Protein AF-A0A4W5L4M3-F1 (afdb_monomer_lite)

Organism: NCBI:txid62062

Sequence (136 aa):
RSLSPMLSELRQEAAVCLGLLCTALSYEAERIFKWMFVKFSSSTRDEVRLLYLVAAYRALEAAGERKAFSPVMQLVMSSLQSILENLDTPELLCQSVRCILQVARCYPHVFSTNFRVSAESFSGNGLQGHPNLFEH

Secondary structure (DSSP, 8-state):
--HHHHHHHHHHHHHHHHHHHHHHTGGGHHHHHHHHHHHHHH---HHHHHHHHHHHHHHHHHHHHTT--HHHHHHHHHHHHHHHHT---HHHHHHHHHHHHHHHHH-HHHHHHHHHHHHHHHSSSS----S-----

Radius of gyration: 19.18 Å; chains: 1; bounding box: 62×55×37 Å

Structure (mmCIF, N/CA/C/O backbone):
data_AF-A0A4W5L4M3-F1
#
_entry.id   AF-A0A4W5L4M3-F1
#
loop_
_atom_site.group_PDB
_atom_site.id
_atom_site.type_symbol
_atom_site.label_atom_id
_atom_site.label_alt_id
_atom_site.label_comp_id
_atom_site.label_asym_id
_atom_site.label_entity_id
_atom_site.label_seq_id
_atom_site.pdbx_PDB_ins_code
_atom_site.Cartn_x
_atom_site.Cartn_y
_atom_site.Cartn_z
_atom_site.occupancy
_atom_site.B_iso_or_equiv
_atom_site.auth_seq_id
_atom_site.auth_comp_id
_atom_site.auth_asym_id
_atom_site.auth_atom_id
_atom_site.pdbx_PDB_model_num
ATOM 1 N N . ARG A 1 1 ? -29.705 13.030 5.558 1.00 42.31 1 ARG A N 1
ATOM 2 C CA . ARG A 1 1 ? -28.990 11.830 6.070 1.00 42.31 1 ARG A CA 1
ATOM 3 C C . ARG A 1 1 ? -28.334 11.026 4.923 1.00 42.31 1 ARG A C 1
ATOM 5 O O . ARG A 1 1 ? -28.286 9.811 5.002 1.00 42.31 1 ARG A O 1
ATOM 12 N N . SER A 1 2 ? -27.803 11.681 3.878 1.00 46.50 2 SER A N 1
ATOM 13 C CA . SER A 1 2 ? -27.330 11.030 2.634 1.00 46.50 2 SER A CA 1
ATOM 14 C C . SER A 1 2 ? -25.926 11.465 2.176 1.00 46.50 2 SER A C 1
ATOM 16 O O . SER A 1 2 ? -25.517 11.126 1.074 1.00 46.50 2 SER A O 1
ATOM 18 N N . LEU A 1 3 ? -25.173 12.213 2.996 1.00 48.62 3 LEU A N 1
ATOM 19 C CA . LEU A 1 3 ? -23.859 12.752 2.607 1.00 48.62 3 LEU A CA 1
ATOM 20 C C . LEU A 1 3 ? -22.710 11.726 2.700 1.00 48.62 3 LEU A C 1
ATOM 22 O O . LEU A 1 3 ? -21.630 11.968 2.175 1.00 48.62 3 LEU A O 1
ATOM 26 N N . SER A 1 4 ? -22.920 10.600 3.388 1.00 57.81 4 SER A N 1
ATOM 27 C CA . SER A 1 4 ? -21.894 9.591 3.676 1.00 57.81 4 SER A CA 1
ATOM 28 C C . SER A 1 4 ? -21.399 8.779 2.463 1.00 57.81 4 SER A C 1
ATOM 30 O O . SER A 1 4 ? -20.180 8.651 2.353 1.00 57.81 4 SER A O 1
ATOM 32 N N . PRO A 1 5 ? -22.246 8.267 1.541 1.00 55.56 5 PRO A N 1
ATOM 33 C CA . PRO A 1 5 ? -21.765 7.469 0.407 1.00 55.56 5 PRO A CA 1
ATOM 34 C C . PRO A 1 5 ? -21.024 8.310 -0.643 1.00 55.56 5 PRO A C 1
ATOM 36 O O . PRO A 1 5 ? -19.971 7.902 -1.122 1.00 55.56 5 PRO A O 1
ATOM 39 N N . MET A 1 6 ? -21.491 9.531 -0.925 1.00 54.84 6 MET A N 1
ATOM 40 C CA . MET A 1 6 ? -20.814 10.414 -1.887 1.00 54.84 6 MET A CA 1
ATOM 41 C C . MET A 1 6 ? -19.441 10.878 -1.385 1.00 54.84 6 MET A C 1
ATOM 43 O O . M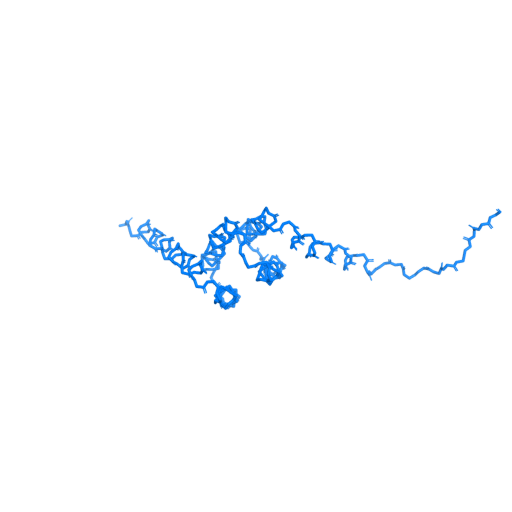ET A 1 6 ? -18.514 11.048 -2.168 1.00 54.84 6 MET A O 1
ATOM 47 N N . LEU A 1 7 ? -19.280 11.057 -0.068 1.00 58.53 7 LEU A N 1
ATOM 48 C CA . LEU A 1 7 ? -17.981 11.368 0.532 1.00 58.53 7 LEU A CA 1
ATOM 49 C C . LEU A 1 7 ? -17.011 10.184 0.464 1.00 58.53 7 LEU A C 1
ATOM 51 O O . LEU A 1 7 ? -15.813 10.408 0.295 1.00 58.53 7 LEU A O 1
ATOM 55 N N . SER A 1 8 ? -17.492 8.942 0.596 1.00 64.06 8 SER A N 1
ATOM 56 C CA . SER A 1 8 ? -16.640 7.766 0.394 1.00 64.06 8 SER A CA 1
ATOM 57 C C . SER A 1 8 ? -16.263 7.585 -1.069 1.00 64.06 8 SER A C 1
ATOM 59 O O . SER A 1 8 ? -15.091 7.349 -1.336 1.00 64.06 8 SER A O 1
ATOM 61 N N . GLU A 1 9 ? -17.204 7.783 -1.997 1.00 67.94 9 GLU A N 1
ATOM 62 C CA . GLU A 1 9 ? -16.939 7.745 -3.440 1.00 67.94 9 GLU A CA 1
ATOM 63 C C . GLU A 1 9 ? -15.912 8.809 -3.826 1.00 67.94 9 GLU A C 1
ATOM 65 O O . GLU A 1 9 ? -14.900 8.483 -4.429 1.00 67.94 9 GLU A O 1
ATOM 70 N N . LEU A 1 10 ? -16.070 10.053 -3.363 1.00 69.06 10 LEU A N 1
ATOM 71 C CA . LEU A 1 10 ? -15.112 11.125 -3.642 1.00 69.06 10 LEU A CA 1
ATOM 72 C C . LEU A 1 10 ? -13.711 10.825 -3.088 1.00 69.06 10 LEU A C 1
ATOM 74 O O . LEU A 1 10 ? -12.705 11.136 -3.725 1.00 69.06 10 LEU A O 1
ATOM 78 N N . ARG A 1 11 ? -13.622 10.218 -1.898 1.00 71.62 11 ARG A N 1
ATOM 79 C CA . ARG A 1 11 ? -12.338 9.788 -1.318 1.00 71.62 11 ARG A CA 1
ATOM 80 C C . ARG A 1 11 ? -11.713 8.648 -2.115 1.00 71.62 11 ARG A C 1
ATOM 82 O O . ARG A 1 11 ? -10.491 8.609 -2.245 1.00 71.62 11 ARG A O 1
ATOM 89 N N . GLN A 1 12 ? -12.532 7.743 -2.640 1.00 66.19 12 GLN A N 1
ATOM 90 C CA . GLN A 1 12 ? -12.080 6.635 -3.471 1.00 66.19 12 GLN A CA 1
ATOM 91 C C . GLN A 1 12 ? -11.584 7.146 -4.825 1.00 66.19 12 GLN A C 1
ATOM 93 O O . GLN A 1 12 ? -10.485 6.786 -5.236 1.00 66.19 12 GLN A O 1
ATOM 98 N N . GLU A 1 13 ? -12.309 8.075 -5.440 1.00 69.50 13 GLU A N 1
ATOM 99 C CA . GLU A 1 13 ? -11.929 8.721 -6.695 1.00 69.50 13 GLU A CA 1
ATOM 100 C C . GLU A 1 13 ? -10.651 9.549 -6.537 1.00 69.50 13 GLU A C 1
ATOM 102 O O . GLU A 1 13 ? -9.757 9.490 -7.377 1.00 69.50 13 GLU A O 1
ATOM 107 N N . ALA A 1 14 ? -10.494 10.252 -5.411 1.00 70.75 14 ALA A N 1
ATOM 108 C CA . ALA A 1 14 ? -9.254 10.952 -5.088 1.00 70.75 14 ALA A CA 1
ATOM 109 C C . ALA A 1 14 ? -8.069 9.983 -4.924 1.00 70.75 14 ALA A C 1
ATOM 111 O O . ALA A 1 14 ? -6.975 10.267 -5.414 1.00 70.75 14 ALA A O 1
ATOM 112 N N . ALA A 1 15 ? -8.278 8.827 -4.283 1.00 65.44 15 ALA A N 1
ATOM 113 C CA . ALA A 1 15 ? -7.257 7.787 -4.155 1.00 65.44 15 ALA A CA 1
ATOM 114 C C . ALA A 1 15 ? -6.894 7.164 -5.515 1.00 65.44 15 ALA A C 1
ATOM 116 O O . ALA A 1 15 ? -5.718 6.916 -5.782 1.00 65.44 15 ALA A O 1
ATOM 117 N N . VAL A 1 16 ? -7.879 6.964 -6.396 1.00 67.00 16 VAL A N 1
ATOM 118 C CA . VAL A 1 16 ? -7.670 6.491 -7.773 1.00 67.00 16 VAL A CA 1
ATOM 119 C C . VAL A 1 16 ? -6.869 7.515 -8.578 1.00 67.00 16 VAL A C 1
ATOM 121 O O . VAL A 1 16 ? -5.864 7.155 -9.187 1.00 67.00 16 VAL A O 1
ATOM 124 N N . CYS A 1 17 ? -7.230 8.798 -8.520 1.00 67.38 17 CYS A N 1
ATOM 125 C CA . CYS A 1 17 ? -6.493 9.875 -9.184 1.00 67.38 17 CYS A CA 1
ATOM 126 C C . CYS A 1 17 ? -5.041 9.978 -8.694 1.00 67.38 17 CYS A C 1
ATOM 128 O O . CYS A 1 17 ? -4.128 10.138 -9.504 1.00 67.38 17 CYS A O 1
ATOM 130 N N . LEU A 1 18 ? -4.806 9.826 -7.388 1.00 69.25 18 LEU A N 1
ATOM 131 C CA . LEU A 1 18 ? -3.460 9.757 -6.810 1.00 69.25 18 LEU A CA 1
ATOM 132 C C . LEU A 1 18 ? -2.673 8.536 -7.312 1.00 69.25 18 LEU A C 1
ATOM 134 O O . LEU A 1 18 ? -1.498 8.676 -7.653 1.00 69.25 18 LEU A O 1
ATOM 138 N N . GLY A 1 19 ? -3.305 7.364 -7.420 1.00 60.41 19 GLY A N 1
ATOM 139 C CA . GLY A 1 19 ? -2.686 6.155 -7.980 1.00 60.41 19 GLY A CA 1
ATOM 140 C C . GLY A 1 19 ? -2.338 6.283 -9.470 1.00 60.41 19 GLY A C 1
ATOM 141 O O . GLY A 1 19 ? -1.262 5.860 -9.906 1.00 60.41 19 GLY A O 1
ATOM 142 N N . LEU A 1 20 ? -3.199 6.938 -10.254 1.00 64.12 20 LEU A N 1
ATOM 143 C CA . LEU A 1 20 ? -2.950 7.228 -11.670 1.00 64.12 20 LEU A CA 1
ATOM 144 C C . LEU A 1 20 ? -1.810 8.239 -11.848 1.00 64.12 20 LEU A C 1
ATOM 146 O O . LEU A 1 20 ? -0.936 8.030 -12.690 1.00 64.12 20 LEU A O 1
ATOM 150 N N . LEU A 1 21 ? -1.755 9.278 -11.007 1.00 63.91 21 LEU A N 1
ATOM 151 C CA . LEU A 1 21 ? -0.635 10.223 -10.955 1.00 63.91 21 LEU A CA 1
ATOM 152 C C . LEU A 1 21 ? 0.684 9.527 -10.592 1.00 63.91 21 LEU A C 1
ATOM 154 O O . LEU A 1 21 ? 1.689 9.778 -11.254 1.00 63.91 21 LEU A O 1
ATOM 158 N N . CYS A 1 22 ? 0.686 8.599 -9.626 1.00 58.78 22 CYS A N 1
ATOM 159 C CA . CYS A 1 22 ? 1.870 7.786 -9.302 1.00 58.78 22 CYS A CA 1
ATOM 160 C C . CYS A 1 22 ? 2.382 6.994 -10.510 1.00 58.78 22 CYS A C 1
ATOM 162 O O . CYS A 1 22 ? 3.588 6.886 -10.722 1.00 58.78 22 CYS A O 1
ATOM 164 N N . THR A 1 23 ? 1.460 6.459 -11.311 1.00 56.09 23 THR A N 1
ATOM 165 C CA . THR A 1 23 ? 1.780 5.650 -12.494 1.00 56.09 23 THR A CA 1
ATOM 166 C C . THR A 1 23 ? 2.298 6.514 -13.647 1.00 56.09 23 THR A C 1
ATOM 168 O O . THR A 1 23 ? 3.236 6.124 -14.341 1.00 56.09 23 THR A O 1
ATOM 171 N N . ALA A 1 24 ? 1.727 7.706 -13.843 1.00 57.06 24 ALA A N 1
ATOM 172 C CA . ALA A 1 24 ? 2.170 8.654 -14.864 1.00 57.06 24 ALA A CA 1
ATOM 173 C C . ALA A 1 24 ? 3.551 9.249 -14.545 1.00 57.06 24 ALA A C 1
ATOM 175 O O . ALA A 1 24 ? 4.351 9.480 -15.449 1.00 57.06 24 ALA A O 1
ATOM 176 N N . LEU A 1 25 ? 3.852 9.458 -13.261 1.00 57.91 25 LEU A N 1
ATOM 177 C CA . LEU A 1 25 ? 5.041 10.187 -12.829 1.00 57.91 25 LEU A CA 1
ATOM 178 C C . LEU A 1 25 ? 6.308 9.351 -12.707 1.00 57.91 25 LEU A C 1
ATOM 180 O O . LEU A 1 25 ? 7.331 9.950 -12.417 1.00 57.91 25 LEU A O 1
ATOM 184 N N . SER A 1 26 ? 6.261 8.035 -12.941 1.00 57.97 26 SER A N 1
ATOM 185 C CA . SER A 1 26 ? 7.374 7.071 -13.054 1.00 57.97 26 SER A CA 1
ATOM 186 C C . SER A 1 26 ? 8.684 7.386 -12.292 1.00 57.97 26 SER A C 1
ATOM 188 O O . SER A 1 26 ? 9.027 6.701 -11.334 1.00 57.97 26 SER A O 1
ATOM 190 N N . TYR A 1 27 ? 9.415 8.430 -12.682 1.00 54.06 27 TYR A N 1
ATOM 191 C CA . TYR A 1 27 ? 10.572 8.993 -11.979 1.00 54.06 27 TYR A CA 1
ATOM 192 C C . TYR A 1 27 ? 10.302 9.464 -10.530 1.00 54.06 27 TYR A C 1
ATOM 194 O O . TYR A 1 27 ? 11.203 9.420 -9.699 1.00 54.06 27 TYR A O 1
ATOM 202 N N . GLU A 1 28 ? 9.078 9.889 -10.193 1.00 64.81 28 GLU A N 1
ATOM 203 C CA . GLU A 1 28 ? 8.709 10.336 -8.836 1.00 64.81 28 GLU A CA 1
ATOM 204 C C . GLU A 1 28 ? 7.894 9.315 -8.032 1.00 64.81 28 GLU A C 1
ATOM 206 O O . GLU A 1 28 ? 7.537 9.589 -6.884 1.00 64.81 28 GLU A O 1
ATOM 211 N N . ALA A 1 29 ? 7.615 8.127 -8.580 1.00 68.00 29 ALA A N 1
ATOM 212 C CA . ALA A 1 29 ? 6.814 7.111 -7.892 1.00 68.00 29 ALA A CA 1
ATOM 213 C C . ALA A 1 29 ? 7.375 6.795 -6.491 1.00 68.00 29 ALA A C 1
ATOM 215 O O . ALA A 1 29 ? 6.626 6.719 -5.518 1.00 68.00 29 ALA A O 1
ATOM 216 N N . GLU A 1 30 ? 8.703 6.719 -6.360 1.00 73.88 30 GLU A N 1
ATOM 217 C CA . GLU A 1 30 ? 9.381 6.541 -5.073 1.00 73.88 30 GLU A CA 1
ATOM 218 C C . GLU A 1 30 ? 9.077 7.670 -4.077 1.00 73.88 30 GLU A C 1
ATOM 220 O O . GLU A 1 30 ? 8.786 7.404 -2.909 1.00 73.88 30 GLU A O 1
ATOM 225 N N . ARG A 1 31 ? 9.113 8.933 -4.528 1.00 77.50 31 ARG A N 1
ATOM 226 C CA . ARG A 1 31 ? 8.810 10.095 -3.677 1.00 77.50 31 ARG A CA 1
ATOM 227 C C . ARG A 1 31 ? 7.368 10.049 -3.199 1.00 77.50 31 ARG A C 1
ATOM 229 O O . ARG A 1 31 ? 7.116 10.366 -2.039 1.00 77.50 31 ARG A O 1
ATOM 236 N N . ILE A 1 32 ? 6.443 9.628 -4.059 1.00 78.44 32 ILE A N 1
ATOM 237 C CA . ILE A 1 32 ? 5.027 9.569 -3.704 1.00 78.44 32 ILE A CA 1
ATOM 238 C C . ILE A 1 32 ? 4.761 8.429 -2.718 1.00 78.44 32 ILE A C 1
ATOM 240 O O . ILE A 1 32 ? 4.114 8.666 -1.702 1.00 78.44 32 ILE A O 1
ATOM 244 N N . PHE A 1 33 ? 5.317 7.230 -2.930 1.00 82.62 33 PHE A N 1
ATOM 245 C CA . PHE A 1 33 ? 5.214 6.138 -1.952 1.00 82.62 33 PHE A CA 1
ATOM 246 C C . PHE A 1 33 ? 5.813 6.524 -0.597 1.00 82.62 33 PHE A C 1
ATOM 248 O O . PHE A 1 33 ? 5.151 6.361 0.428 1.00 82.62 33 PHE A O 1
ATOM 255 N N . LYS A 1 34 ? 7.015 7.117 -0.578 1.00 82.38 34 LYS A N 1
ATOM 256 C CA . LYS A 1 34 ? 7.626 7.644 0.654 1.00 82.38 34 LYS A CA 1
ATOM 257 C C . LYS A 1 34 ? 6.716 8.653 1.346 1.00 82.38 34 LYS A C 1
ATOM 259 O O . LYS A 1 34 ? 6.490 8.553 2.548 1.00 82.38 34 LYS A O 1
ATOM 264 N N . TRP A 1 35 ? 6.172 9.608 0.596 1.00 84.44 35 TRP A N 1
ATOM 265 C CA . TRP A 1 35 ? 5.269 10.616 1.141 1.00 84.44 35 TRP A CA 1
ATOM 266 C C . TRP A 1 35 ? 3.991 9.991 1.713 1.00 84.44 35 TRP A C 1
ATOM 268 O O . TRP A 1 35 ? 3.595 10.344 2.823 1.00 84.44 35 TRP A O 1
ATOM 278 N N . MET A 1 36 ? 3.388 9.024 1.016 1.00 83.94 36 MET A N 1
ATOM 279 C CA . MET A 1 36 ? 2.207 8.299 1.494 1.00 83.94 36 MET A CA 1
ATOM 280 C C . MET A 1 36 ? 2.491 7.546 2.795 1.00 83.94 36 MET A C 1
ATOM 282 O O . MET A 1 36 ? 1.712 7.667 3.737 1.00 83.94 36 MET A O 1
ATOM 286 N N . PHE A 1 37 ? 3.615 6.830 2.896 1.00 86.06 37 PHE A N 1
ATOM 287 C CA . PHE A 1 37 ? 3.976 6.112 4.122 1.00 86.06 37 PHE A CA 1
ATOM 288 C C . PHE A 1 37 ? 4.308 7.053 5.284 1.00 86.06 37 PHE A C 1
ATOM 290 O O . PHE A 1 37 ? 3.871 6.814 6.406 1.00 86.06 37 PHE A O 1
ATOM 297 N N . VAL A 1 38 ? 4.981 8.179 5.031 1.00 86.19 38 VAL A N 1
ATOM 298 C CA . VAL A 1 38 ? 5.197 9.215 6.057 1.00 86.19 38 VAL A CA 1
ATOM 299 C C . VAL A 1 38 ? 3.862 9.775 6.549 1.00 86.19 38 VAL A C 1
ATOM 301 O O . VAL A 1 38 ? 3.651 9.914 7.756 1.00 86.19 38 VAL A O 1
ATOM 304 N N . LYS A 1 39 ? 2.928 10.067 5.635 1.00 83.94 39 LYS A N 1
ATOM 305 C CA . LYS A 1 39 ? 1.595 10.559 5.999 1.00 83.94 39 LYS A CA 1
ATOM 306 C C . LYS A 1 39 ? 0.784 9.522 6.768 1.00 83.94 39 LYS A C 1
ATOM 308 O O . LYS A 1 39 ? 0.151 9.891 7.757 1.00 83.94 39 LYS A O 1
ATOM 313 N N . PHE A 1 40 ? 0.864 8.254 6.376 1.00 86.62 40 PHE A N 1
ATOM 314 C CA . PHE A 1 40 ? 0.282 7.127 7.098 1.00 86.62 40 PHE A CA 1
ATOM 315 C C . PHE A 1 40 ? 0.800 7.050 8.542 1.00 86.62 40 PHE A C 1
ATOM 317 O O . PHE A 1 40 ? 0.001 7.023 9.480 1.00 86.62 40 PHE A O 1
ATOM 324 N N . SER A 1 41 ? 2.121 7.083 8.736 1.00 83.62 41 SER A N 1
ATOM 325 C CA . SER A 1 41 ? 2.729 6.978 10.066 1.00 83.62 41 SER A CA 1
ATOM 326 C C . SER A 1 41 ? 2.415 8.188 10.946 1.00 83.62 41 SER A C 1
ATOM 328 O O . SER A 1 41 ? 2.227 8.030 12.147 1.00 83.62 41 SER A O 1
ATOM 330 N N . SER A 1 42 ? 2.286 9.381 10.354 1.00 83.88 42 SER A N 1
ATOM 331 C CA . SER A 1 42 ? 1.919 10.612 11.072 1.00 83.88 42 SER A CA 1
ATOM 332 C C . SER A 1 42 ? 0.431 10.727 11.432 1.00 83.88 42 SER A C 1
ATOM 334 O O . SER A 1 42 ? 0.046 11.625 12.178 1.00 83.88 42 SER A O 1
ATOM 336 N N . SER A 1 43 ? -0.427 9.871 10.869 1.00 85.31 43 SER A N 1
ATOM 337 C CA . SER A 1 43 ? -1.870 9.945 11.088 1.00 85.31 43 SER A CA 1
ATOM 338 C C . SER A 1 43 ? -2.279 9.162 12.333 1.00 85.31 43 SER A C 1
ATOM 340 O O . SER A 1 43 ? -1.913 8.003 12.490 1.00 85.31 43 SER A O 1
ATOM 342 N N . THR A 1 44 ? -3.094 9.776 13.189 1.00 81.94 44 THR A N 1
ATOM 343 C CA . THR A 1 44 ? -3.683 9.141 14.383 1.00 81.94 44 THR A CA 1
ATOM 344 C C . THR A 1 44 ? -5.066 8.543 14.125 1.00 81.94 44 THR A C 1
ATOM 346 O O . THR A 1 44 ? -5.661 7.957 15.023 1.00 81.94 44 THR A O 1
ATOM 349 N N . ARG A 1 45 ? -5.613 8.716 12.912 1.00 84.06 45 ARG A N 1
ATOM 350 C CA . ARG A 1 45 ? -6.949 8.238 12.537 1.00 84.06 45 ARG A CA 1
ATOM 351 C C . ARG A 1 45 ? -6.840 7.026 11.628 1.00 84.06 45 ARG A C 1
ATOM 353 O O . ARG A 1 45 ? -6.412 7.156 10.480 1.00 84.06 45 ARG A O 1
ATOM 360 N N . ASP A 1 46 ? -7.335 5.889 12.094 1.00 83.19 46 ASP A N 1
ATOM 361 C CA . ASP A 1 46 ? -7.257 4.635 11.339 1.00 83.19 46 ASP A CA 1
ATOM 362 C C . ASP A 1 46 ? -8.003 4.687 10.004 1.00 83.19 46 ASP A C 1
ATOM 364 O O . ASP A 1 46 ? -7.504 4.186 9.005 1.00 83.19 46 ASP A O 1
ATOM 368 N N . GLU A 1 47 ? -9.126 5.404 9.922 1.00 83.06 47 GLU A N 1
ATOM 369 C CA . GLU A 1 47 ? -9.836 5.636 8.654 1.00 83.06 47 GLU A CA 1
ATOM 370 C C . GLU A 1 47 ? -8.950 6.311 7.594 1.00 83.06 47 GLU A C 1
ATOM 372 O O . GLU A 1 47 ? -9.036 6.013 6.405 1.00 83.06 47 GLU A O 1
ATOM 377 N N . VAL A 1 48 ? -8.091 7.242 8.018 1.00 84.00 48 VAL A N 1
ATOM 378 C CA . VAL A 1 48 ? -7.197 7.988 7.124 1.00 84.00 48 VAL A CA 1
ATOM 379 C C . VAL A 1 48 ? -6.002 7.120 6.738 1.00 84.00 48 VAL A C 1
ATOM 381 O O . VAL A 1 48 ? -5.619 7.077 5.570 1.00 84.00 48 VAL A O 1
ATOM 384 N N . ARG A 1 49 ? -5.451 6.377 7.700 1.00 85.81 49 ARG A N 1
ATOM 385 C CA . ARG A 1 49 ? -4.415 5.360 7.472 1.00 85.81 49 ARG A CA 1
ATOM 386 C C . ARG A 1 49 ? -4.869 4.303 6.465 1.00 85.81 49 ARG A C 1
ATOM 388 O O . ARG A 1 49 ? -4.127 3.971 5.543 1.00 85.81 49 ARG A O 1
ATOM 395 N N . LEU A 1 50 ? -6.115 3.852 6.583 1.00 86.19 50 LEU A N 1
ATOM 396 C CA . LEU A 1 50 ? -6.727 2.894 5.672 1.00 86.19 50 LEU A CA 1
ATOM 397 C C . LEU A 1 50 ? -6.778 3.439 4.241 1.00 86.19 50 LEU A C 1
ATOM 399 O O . LEU A 1 50 ? -6.414 2.731 3.307 1.00 86.19 50 LEU A O 1
ATOM 403 N N . LEU A 1 51 ? -7.159 4.709 4.059 1.00 83.31 51 LEU A N 1
ATOM 404 C CA . LEU A 1 51 ? -7.184 5.348 2.739 1.00 83.31 51 LEU A CA 1
ATOM 405 C C . LEU A 1 51 ? -5.792 5.410 2.096 1.00 83.31 51 LEU A C 1
ATOM 407 O O . LEU A 1 51 ? -5.676 5.162 0.897 1.00 83.31 51 LEU A O 1
ATOM 411 N N . TYR A 1 52 ? -4.737 5.679 2.873 1.00 85.56 52 TYR A N 1
ATOM 412 C CA . TYR A 1 52 ? -3.363 5.647 2.359 1.00 85.56 52 TYR A CA 1
ATOM 413 C C . TYR A 1 52 ? -2.934 4.240 1.931 1.00 85.56 52 TYR A C 1
ATOM 415 O O . TYR A 1 52 ? -2.320 4.094 0.876 1.00 85.56 52 TYR A O 1
ATOM 423 N N . LEU A 1 53 ? -3.289 3.201 2.695 1.00 85.75 53 LEU A N 1
ATOM 424 C CA . LEU A 1 53 ? -3.010 1.813 2.307 1.00 85.75 53 LEU A CA 1
ATOM 425 C C . LEU A 1 53 ? -3.784 1.404 1.051 1.00 85.75 53 LEU A C 1
ATOM 427 O O . LEU A 1 53 ? -3.216 0.774 0.164 1.00 85.75 53 LEU A O 1
ATOM 431 N N . VAL A 1 54 ? -5.049 1.811 0.928 1.00 86.19 54 VAL A N 1
ATOM 432 C CA . VAL A 1 54 ? -5.859 1.564 -0.275 1.00 86.19 54 VAL A CA 1
ATOM 433 C C . VAL A 1 54 ? -5.270 2.282 -1.493 1.00 86.19 54 VAL A C 1
ATOM 435 O O . VAL A 1 54 ? -5.178 1.689 -2.567 1.00 86.19 54 VAL A O 1
ATOM 438 N N . ALA A 1 55 ? -4.827 3.532 -1.340 1.00 83.62 55 ALA A N 1
ATOM 439 C CA . ALA A 1 55 ? -4.153 4.267 -2.409 1.00 83.62 55 ALA A CA 1
ATOM 440 C C . ALA A 1 55 ? -2.836 3.586 -2.823 1.00 83.62 55 ALA A C 1
ATOM 442 O O . ALA A 1 55 ? -2.577 3.421 -4.016 1.00 83.62 55 ALA A O 1
ATOM 443 N N . ALA A 1 56 ? -2.041 3.122 -1.853 1.00 85.75 56 ALA A N 1
ATOM 444 C CA . ALA A 1 56 ? -0.823 2.365 -2.118 1.00 85.75 56 ALA A CA 1
ATOM 445 C C . ALA A 1 56 ? -1.126 1.056 -2.866 1.00 85.75 56 ALA A C 1
ATOM 447 O O . ALA A 1 56 ? -0.473 0.776 -3.865 1.00 85.75 56 ALA A O 1
ATOM 448 N N . TYR A 1 57 ? -2.147 0.296 -2.456 1.00 85.31 57 TYR A N 1
ATOM 449 C CA . TYR A 1 57 ? -2.578 -0.925 -3.145 1.00 85.31 57 TYR A CA 1
ATOM 450 C C . TYR A 1 57 ? -2.918 -0.669 -4.618 1.00 85.31 57 TYR A C 1
ATOM 452 O O . TYR A 1 57 ? -2.392 -1.342 -5.501 1.00 85.31 57 TYR A O 1
ATOM 460 N N . ARG A 1 58 ? -3.740 0.353 -4.890 1.00 82.00 58 ARG A N 1
ATOM 461 C CA . ARG A 1 58 ? -4.125 0.756 -6.254 1.00 82.00 58 ARG A CA 1
ATOM 462 C C . ARG A 1 58 ? -2.909 1.134 -7.101 1.00 82.00 58 ARG A C 1
ATOM 464 O O . ARG A 1 58 ? -2.814 0.745 -8.262 1.00 82.00 58 ARG A O 1
ATOM 471 N N . ALA A 1 59 ? -1.967 1.876 -6.518 1.00 81.69 59 ALA A N 1
ATOM 472 C CA . ALA A 1 59 ? -0.724 2.233 -7.191 1.00 81.69 59 ALA A CA 1
ATOM 473 C C . ALA A 1 59 ? 0.141 0.993 -7.487 1.00 81.69 59 ALA A C 1
ATOM 475 O O . ALA A 1 59 ? 0.762 0.919 -8.545 1.00 81.69 59 ALA A O 1
ATOM 476 N N . LEU A 1 60 ? 0.155 0.001 -6.590 1.00 81.00 60 LEU A N 1
ATOM 477 C CA . LEU A 1 60 ? 0.873 -1.261 -6.784 1.00 81.00 60 LEU A C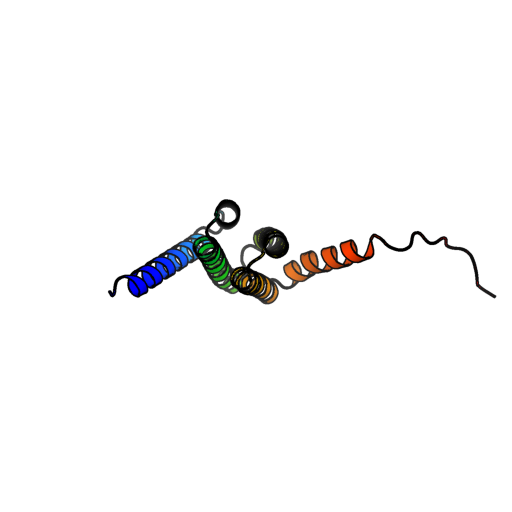A 1
ATOM 478 C C . LEU A 1 60 ? 0.226 -2.152 -7.848 1.00 81.00 60 LEU A C 1
ATOM 480 O O . LEU A 1 60 ? 0.957 -2.762 -8.625 1.00 81.00 60 LEU A O 1
ATOM 484 N N . GLU A 1 61 ? -1.108 -2.200 -7.934 1.00 82.00 61 GLU A N 1
ATOM 485 C CA . GLU A 1 61 ? -1.818 -2.855 -9.045 1.00 82.00 61 GLU A CA 1
ATOM 486 C C . GLU A 1 61 ? -1.367 -2.272 -10.391 1.00 82.00 61 GLU A C 1
ATOM 488 O O . GLU A 1 61 ? -0.856 -3.001 -11.243 1.00 82.00 61 GLU A O 1
ATOM 493 N N . ALA A 1 62 ? -1.449 -0.947 -10.542 1.00 76.12 62 ALA A N 1
ATOM 494 C CA . ALA A 1 62 ? -1.086 -0.264 -11.782 1.00 76.12 62 ALA A CA 1
ATOM 495 C C . ALA A 1 62 ? 0.415 -0.379 -12.122 1.00 76.12 62 ALA A C 1
ATOM 497 O O . ALA A 1 62 ? 0.793 -0.531 -13.287 1.00 76.12 62 ALA A O 1
ATOM 498 N N . ALA A 1 63 ? 1.294 -0.337 -11.114 1.00 73.94 63 ALA A N 1
ATOM 499 C CA . ALA A 1 63 ? 2.732 -0.525 -11.304 1.00 73.94 63 ALA A CA 1
ATOM 500 C C . ALA A 1 63 ? 3.090 -1.975 -11.674 1.00 73.94 63 ALA A C 1
ATOM 502 O O . ALA A 1 63 ? 4.024 -2.206 -12.447 1.00 73.94 63 ALA A O 1
ATOM 503 N N . GLY A 1 64 ? 2.357 -2.950 -11.131 1.00 67.69 64 GLY A N 1
ATOM 504 C CA . GLY A 1 64 ? 2.523 -4.372 -11.410 1.00 67.69 64 GLY A CA 1
ATOM 505 C C . GLY A 1 64 ? 2.202 -4.745 -12.854 1.00 67.69 64 GLY A C 1
ATOM 506 O O . GLY A 1 64 ? 2.965 -5.487 -13.472 1.00 67.69 64 GLY A O 1
ATOM 507 N N . GLU A 1 65 ? 1.141 -4.170 -13.427 1.00 65.50 65 GLU A N 1
ATOM 508 C CA . GLU A 1 65 ? 0.785 -4.354 -14.844 1.00 65.50 65 GLU A CA 1
ATOM 509 C C . GLU A 1 65 ? 1.889 -3.871 -15.793 1.00 65.50 65 GLU A C 1
ATOM 511 O O . GLU A 1 65 ? 2.131 -4.470 -16.840 1.00 65.50 65 GLU A O 1
ATOM 516 N N . ARG A 1 66 ? 2.608 -2.811 -15.406 1.00 63.16 66 ARG A N 1
ATOM 517 C CA . ARG A 1 66 ? 3.678 -2.212 -16.216 1.00 63.16 66 ARG A CA 1
ATOM 518 C C . ARG A 1 66 ? 5.061 -2.827 -15.972 1.00 63.16 66 ARG A C 1
ATOM 520 O O . ARG A 1 66 ? 6.005 -2.425 -16.650 1.00 63.16 66 ARG A O 1
ATOM 527 N N . LYS A 1 67 ? 5.200 -3.763 -15.015 1.00 64.56 67 LYS A N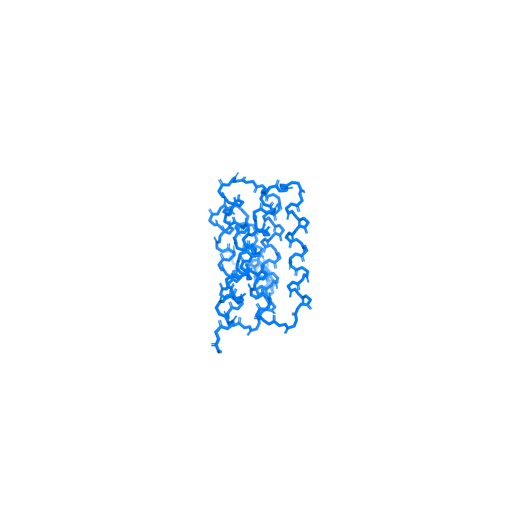 1
ATOM 528 C CA . LYS A 1 67 ? 6.485 -4.329 -14.535 1.00 64.56 67 LYS A CA 1
ATOM 529 C C . LYS A 1 67 ? 7.568 -3.264 -14.273 1.00 64.56 67 LYS A C 1
ATOM 531 O O . LYS A 1 67 ? 8.762 -3.514 -14.441 1.00 64.56 67 LYS A O 1
ATOM 536 N N . ALA A 1 68 ? 7.153 -2.059 -13.900 1.00 58.16 68 ALA A N 1
ATOM 537 C CA . ALA A 1 68 ? 8.029 -0.912 -13.730 1.00 58.16 68 ALA A CA 1
ATOM 538 C C . ALA A 1 68 ? 8.450 -0.752 -12.257 1.00 58.16 68 ALA A C 1
ATOM 540 O O . ALA A 1 68 ? 7.726 -1.125 -11.341 1.00 58.16 68 ALA A O 1
ATOM 541 N N . PHE A 1 69 ? 9.604 -0.127 -12.013 1.00 62.12 69 PHE A N 1
ATOM 542 C CA . PHE A 1 69 ? 10.043 0.275 -10.663 1.00 62.12 69 PHE A CA 1
ATOM 543 C C . PHE A 1 69 ? 10.489 -0.850 -9.717 1.00 62.12 69 PHE A C 1
ATOM 545 O O . PHE A 1 69 ? 10.293 -0.754 -8.508 1.00 62.12 69 PHE A O 1
ATOM 552 N N . SER A 1 70 ? 11.188 -1.873 -10.216 1.00 66.00 70 SER A N 1
ATOM 553 C CA . SER A 1 70 ? 11.768 -2.921 -9.356 1.00 66.00 70 SER A CA 1
ATOM 554 C C . SER A 1 70 ? 12.591 -2.410 -8.143 1.00 66.00 70 SER A C 1
ATOM 556 O O . SER A 1 70 ? 12.491 -3.038 -7.089 1.00 66.00 70 SER A O 1
ATOM 558 N N . PRO A 1 71 ? 13.361 -1.298 -8.218 1.00 69.94 71 PRO A N 1
ATOM 559 C CA . PRO A 1 71 ? 14.055 -0.729 -7.052 1.00 69.94 71 PRO A CA 1
ATOM 560 C C . PRO A 1 71 ? 13.104 -0.084 -6.034 1.00 69.94 71 PRO A C 1
ATOM 562 O O . PRO A 1 71 ? 13.325 -0.166 -4.831 1.00 69.94 71 PRO A O 1
ATOM 565 N N . VAL A 1 72 ? 12.016 0.532 -6.504 1.00 77.44 72 VAL A N 1
ATOM 566 C CA . VAL A 1 72 ? 11.016 1.183 -5.642 1.00 77.44 72 VAL A CA 1
ATOM 567 C C . VAL A 1 72 ? 10.200 0.139 -4.890 1.00 77.44 72 VAL A C 1
ATOM 569 O O . VAL A 1 72 ? 9.858 0.345 -3.730 1.00 77.44 72 VAL A O 1
ATOM 572 N N . MET A 1 73 ? 9.936 -1.012 -5.514 1.00 82.31 73 MET A N 1
ATOM 573 C CA . MET A 1 73 ? 9.198 -2.108 -4.882 1.00 82.31 73 MET A CA 1
ATOM 574 C C . MET A 1 73 ? 9.919 -2.665 -3.652 1.00 82.31 73 MET A C 1
ATOM 576 O O . MET A 1 73 ? 9.253 -3.006 -2.681 1.00 82.31 73 MET A O 1
ATOM 580 N N . GLN A 1 74 ? 11.258 -2.692 -3.648 1.00 80.75 74 GLN A N 1
ATOM 581 C CA . GLN A 1 74 ? 12.050 -3.040 -2.457 1.00 80.75 74 GLN A CA 1
ATOM 582 C C . GLN A 1 74 ? 11.760 -2.083 -1.295 1.00 80.75 74 GLN A C 1
ATOM 584 O O . GLN A 1 74 ? 11.466 -2.512 -0.183 1.00 80.75 74 GLN A O 1
ATOM 589 N N . LEU A 1 75 ? 11.751 -0.777 -1.567 1.00 83.50 75 LEU A N 1
ATOM 590 C CA . LEU A 1 75 ? 11.445 0.236 -0.560 1.00 83.50 75 LEU A CA 1
ATOM 591 C C . LEU A 1 75 ? 10.003 0.137 -0.051 1.00 83.50 75 LEU A C 1
ATOM 593 O O . LEU A 1 75 ? 9.754 0.261 1.151 1.00 83.50 75 LEU A O 1
ATOM 597 N N . VAL A 1 76 ? 9.056 -0.087 -0.962 1.00 85.44 76 VAL A N 1
ATOM 598 C CA . VAL A 1 76 ? 7.644 -0.278 -0.622 1.00 85.44 76 VAL A CA 1
ATOM 599 C C . VAL A 1 76 ? 7.475 -1.500 0.273 1.00 85.44 76 VAL A C 1
ATOM 601 O O . VAL A 1 76 ? 6.806 -1.410 1.296 1.00 85.44 76 VAL A O 1
ATOM 604 N N . MET A 1 77 ? 8.121 -2.613 -0.068 1.00 85.44 77 MET A N 1
ATOM 605 C CA . MET A 1 77 ? 8.065 -3.852 0.698 1.00 85.44 77 MET A CA 1
ATOM 606 C C . MET A 1 77 ? 8.605 -3.675 2.122 1.00 85.44 77 MET A C 1
ATOM 608 O O . MET A 1 77 ? 7.921 -4.039 3.077 1.00 85.44 77 MET A O 1
ATOM 612 N N . SER A 1 78 ? 9.776 -3.049 2.283 1.00 84.81 78 SER A N 1
ATOM 613 C CA . SER A 1 78 ? 10.350 -2.771 3.609 1.00 84.81 78 SER A CA 1
ATOM 614 C C . SER A 1 78 ? 9.468 -1.831 4.433 1.00 84.81 78 SER A C 1
ATOM 616 O O . SER A 1 78 ? 9.288 -2.029 5.633 1.00 84.81 78 SER A O 1
ATOM 618 N N . SER A 1 79 ? 8.865 -0.828 3.788 1.00 87.12 79 SER A N 1
ATOM 619 C CA . SER A 1 79 ? 7.940 0.097 4.455 1.00 87.12 79 SER A CA 1
ATOM 620 C C . SER A 1 79 ? 6.667 -0.620 4.910 1.00 87.12 79 SER A C 1
ATOM 622 O O . SER A 1 79 ? 6.213 -0.413 6.030 1.00 87.12 79 SER A O 1
ATOM 624 N N . LEU A 1 80 ? 6.110 -1.497 4.069 1.00 87.88 80 LEU A N 1
ATOM 625 C CA . LEU A 1 80 ? 4.926 -2.294 4.394 1.00 87.88 80 LEU A CA 1
ATOM 626 C C . LEU A 1 80 ? 5.190 -3.301 5.517 1.00 87.88 80 LEU A C 1
ATOM 628 O O . LEU A 1 80 ? 4.308 -3.496 6.345 1.00 87.88 80 LEU A O 1
ATOM 632 N N . GLN A 1 81 ? 6.379 -3.909 5.574 1.00 83.56 81 GLN A N 1
ATOM 633 C CA . GLN A 1 81 ? 6.776 -4.768 6.695 1.00 83.56 81 GLN A CA 1
ATOM 634 C C . GLN A 1 81 ? 6.831 -3.982 8.005 1.00 83.56 81 GLN A C 1
ATOM 636 O O . GLN A 1 81 ? 6.187 -4.375 8.970 1.00 83.56 81 GLN A O 1
ATOM 641 N N . SER A 1 82 ? 7.507 -2.829 8.010 1.00 85.81 82 SER A N 1
ATOM 642 C CA . SER A 1 82 ? 7.564 -1.966 9.194 1.00 85.81 82 SER A CA 1
ATOM 643 C C . SER A 1 82 ? 6.171 -1.502 9.629 1.00 85.81 82 SER A C 1
ATOM 645 O O . SER A 1 82 ? 5.867 -1.475 10.818 1.00 85.81 82 SER A O 1
ATOM 647 N N . ILE A 1 83 ? 5.288 -1.177 8.682 1.00 85.56 83 ILE A N 1
ATOM 648 C CA . ILE A 1 83 ? 3.891 -0.857 8.987 1.00 85.56 83 ILE A CA 1
ATOM 649 C C . ILE A 1 83 ? 3.195 -2.066 9.619 1.00 85.56 83 ILE A C 1
ATOM 651 O O . ILE A 1 83 ? 2.578 -1.913 10.665 1.00 85.56 83 ILE A O 1
ATOM 655 N N . LEU A 1 84 ? 3.324 -3.258 9.032 1.00 85.38 84 LEU A N 1
ATOM 656 C CA . LEU A 1 84 ? 2.704 -4.485 9.537 1.00 85.38 84 LEU A CA 1
ATOM 657 C C . LEU A 1 84 ? 3.132 -4.811 10.979 1.00 85.38 84 LEU A C 1
ATOM 659 O O . LEU A 1 84 ? 2.299 -5.247 11.764 1.00 85.38 84 LEU A O 1
ATOM 663 N N . GLU A 1 85 ? 4.397 -4.566 11.327 1.00 82.31 85 GLU A N 1
ATOM 664 C CA . GLU A 1 85 ? 4.940 -4.773 12.679 1.00 82.31 85 GLU A CA 1
ATOM 665 C C . GLU A 1 85 ? 4.390 -3.789 13.723 1.00 82.31 85 GLU A C 1
ATOM 667 O O . GLU A 1 85 ? 4.346 -4.119 14.904 1.00 82.31 85 GLU A O 1
ATOM 672 N N . ASN A 1 86 ? 3.968 -2.592 13.304 1.00 80.00 86 ASN A N 1
ATOM 673 C CA . ASN A 1 86 ? 3.517 -1.510 14.189 1.00 80.00 86 ASN A CA 1
ATOM 674 C C . ASN A 1 86 ? 1.990 -1.302 14.170 1.00 80.00 86 ASN A C 1
ATOM 676 O O . ASN A 1 86 ? 1.502 -0.258 14.607 1.00 80.00 86 ASN A O 1
ATOM 680 N N . LEU A 1 87 ? 1.230 -2.232 13.588 1.00 83.50 87 LEU A N 1
ATOM 681 C CA . LEU A 1 87 ? -0.214 -2.105 13.425 1.00 83.50 87 LEU A CA 1
ATOM 682 C C . LEU A 1 87 ? -0.994 -2.884 14.484 1.00 83.50 87 LEU A C 1
ATOM 684 O O . LEU A 1 87 ? -0.893 -4.104 14.565 1.00 83.50 87 LEU A O 1
ATOM 688 N N . ASP A 1 88 ? -1.869 -2.173 15.196 1.00 77.56 88 ASP A N 1
ATOM 689 C CA . ASP A 1 88 ? -2.685 -2.741 16.277 1.00 77.56 88 ASP A CA 1
ATOM 690 C C . ASP A 1 88 ? -4.136 -3.052 15.864 1.00 77.56 88 ASP A C 1
ATOM 692 O O . ASP A 1 88 ? -4.873 -3.689 16.617 1.00 77.56 88 ASP A O 1
ATOM 696 N N . THR A 1 89 ? -4.577 -2.614 14.674 1.00 81.00 89 THR A N 1
ATOM 697 C CA . THR A 1 89 ? -5.959 -2.815 14.201 1.00 81.00 89 THR A CA 1
ATOM 698 C C . THR A 1 89 ? -6.072 -3.856 13.084 1.00 81.00 89 THR A C 1
ATOM 700 O O . THR A 1 89 ? -5.308 -3.828 12.108 1.00 81.00 89 THR A O 1
ATOM 703 N N . PRO A 1 90 ? -7.054 -4.775 13.174 1.00 83.00 90 PRO A N 1
ATOM 704 C CA . PRO A 1 90 ? -7.196 -5.874 12.223 1.00 83.00 90 PRO A CA 1
ATOM 705 C C . PRO A 1 90 ? -7.518 -5.391 10.801 1.00 83.00 90 PRO A C 1
ATOM 707 O O . PRO A 1 90 ? -7.081 -6.005 9.826 1.00 83.00 90 PRO A O 1
ATOM 710 N N . GLU A 1 91 ? -8.225 -4.270 10.649 1.00 83.06 91 GLU A N 1
ATOM 711 C CA . GLU A 1 91 ? -8.559 -3.695 9.344 1.00 83.06 91 GLU A CA 1
ATOM 712 C C . GLU A 1 91 ? -7.313 -3.185 8.608 1.00 83.06 91 GLU A C 1
ATOM 714 O O . GLU A 1 91 ? -7.145 -3.448 7.410 1.00 83.06 91 GLU A O 1
ATOM 719 N N . LEU A 1 92 ? -6.419 -2.488 9.318 1.00 84.88 92 LEU A N 1
ATOM 720 C CA . LEU A 1 92 ? -5.167 -1.984 8.753 1.00 84.88 92 LEU A CA 1
ATOM 721 C C . LEU A 1 92 ? -4.193 -3.127 8.461 1.00 84.88 92 LEU A C 1
ATOM 723 O O . LEU A 1 92 ? -3.537 -3.110 7.416 1.00 84.88 92 LEU A O 1
ATOM 727 N N . LEU A 1 93 ? -4.141 -4.142 9.330 1.00 86.81 93 LEU A N 1
ATOM 728 C CA . LEU A 1 93 ? -3.380 -5.369 9.089 1.00 86.81 93 LEU A CA 1
ATOM 729 C C . LEU A 1 93 ? -3.857 -6.052 7.805 1.00 86.81 93 LEU A C 1
ATOM 731 O O . LEU A 1 93 ? -3.053 -6.335 6.917 1.00 86.81 93 LEU A O 1
ATOM 735 N N . CYS A 1 94 ? -5.171 -6.244 7.651 1.00 86.94 94 CYS A N 1
ATOM 736 C CA . CYS A 1 94 ? -5.742 -6.882 6.467 1.00 86.94 94 CYS A CA 1
ATOM 737 C C . CYS A 1 94 ? -5.386 -6.125 5.177 1.00 86.94 94 CYS A C 1
ATOM 739 O O . CYS A 1 94 ? -4.967 -6.749 4.199 1.00 86.94 94 CYS A O 1
ATOM 741 N N . GLN A 1 95 ? -5.505 -4.792 5.159 1.00 86.38 95 GLN A N 1
ATOM 742 C CA . GLN A 1 95 ? -5.116 -4.012 3.977 1.00 86.38 95 GLN A CA 1
ATOM 743 C C . GLN A 1 95 ? -3.608 -4.038 3.717 1.00 86.38 95 GLN A C 1
ATOM 745 O O . GLN A 1 95 ? -3.196 -4.181 2.568 1.00 86.38 95 GLN A O 1
ATOM 750 N N . SER A 1 96 ? -2.779 -3.972 4.757 1.00 87.25 96 SER A N 1
ATOM 751 C CA . SER A 1 96 ? -1.319 -4.041 4.612 1.00 87.25 96 SER A CA 1
ATOM 752 C C . SER A 1 96 ? -0.877 -5.376 4.012 1.00 87.25 96 SER A C 1
ATOM 754 O O . SER A 1 96 ? -0.077 -5.405 3.077 1.00 87.25 96 SER A O 1
ATOM 756 N N . VAL A 1 97 ? -1.474 -6.484 4.465 1.00 87.50 97 VAL A N 1
ATOM 757 C CA . VAL A 1 97 ? -1.241 -7.817 3.892 1.00 87.50 97 VAL A CA 1
ATOM 758 C C . VAL A 1 97 ? -1.665 -7.871 2.423 1.00 87.50 97 VAL A C 1
ATOM 760 O O . VAL A 1 97 ? -0.939 -8.435 1.608 1.00 87.50 97 VAL A O 1
ATOM 763 N N . ARG A 1 98 ? -2.787 -7.246 2.038 1.00 87.44 98 ARG A N 1
ATOM 764 C CA . ARG A 1 98 ? -3.196 -7.163 0.621 1.00 87.44 98 ARG A CA 1
ATOM 765 C C . ARG A 1 98 ? -2.167 -6.423 -0.234 1.00 87.44 98 ARG A C 1
ATOM 767 O O . ARG A 1 98 ? -1.854 -6.896 -1.325 1.00 87.44 98 ARG A O 1
ATOM 774 N N . CYS A 1 99 ? -1.602 -5.320 0.261 1.00 87.94 99 CYS A N 1
ATOM 775 C CA . CYS A 1 99 ? -0.506 -4.612 -0.409 1.00 87.94 99 CYS A CA 1
ATOM 776 C C . CYS A 1 99 ? 0.726 -5.508 -0.582 1.00 87.94 99 CYS A C 1
ATOM 778 O O . CYS A 1 99 ? 1.263 -5.605 -1.684 1.00 87.94 99 CYS A O 1
ATOM 780 N N . ILE A 1 100 ? 1.138 -6.208 0.479 1.00 86.44 100 ILE A N 1
ATOM 781 C CA . ILE A 1 100 ? 2.286 -7.125 0.457 1.00 86.44 100 ILE A CA 1
ATOM 782 C C . ILE A 1 100 ? 2.067 -8.260 -0.550 1.00 86.44 100 ILE A C 1
ATOM 784 O O . ILE A 1 100 ? 2.948 -8.551 -1.358 1.00 86.44 100 ILE A O 1
ATOM 788 N N . LEU A 1 101 ? 0.883 -8.878 -0.547 1.00 85.31 101 LEU A N 1
ATOM 789 C CA . LEU A 1 101 ? 0.531 -9.936 -1.494 1.00 85.31 101 LEU A CA 1
ATOM 790 C C . LEU A 1 101 ? 0.541 -9.429 -2.938 1.00 85.31 101 LEU A C 1
ATOM 792 O O . LEU A 1 101 ? 0.970 -10.154 -3.833 1.00 85.31 101 LEU A O 1
ATOM 796 N N . GLN A 1 102 ? 0.119 -8.187 -3.180 1.00 84.81 102 GLN A N 1
ATOM 797 C CA . GLN A 1 102 ? 0.192 -7.594 -4.512 1.00 84.81 102 GLN A CA 1
ATOM 798 C C . GLN A 1 102 ? 1.643 -7.434 -4.979 1.00 84.81 102 GLN A C 1
ATOM 800 O O . GLN A 1 102 ? 1.969 -7.829 -6.099 1.00 84.81 102 GLN A O 1
ATOM 805 N N . VAL A 1 103 ? 2.534 -6.946 -4.108 1.00 83.75 103 VAL A N 1
ATOM 806 C CA . VAL A 1 103 ? 3.976 -6.886 -4.404 1.00 83.75 103 VAL A CA 1
ATOM 807 C C . VAL A 1 103 ? 4.527 -8.282 -4.672 1.00 83.75 103 VAL A C 1
ATOM 809 O O . VAL A 1 103 ? 5.245 -8.461 -5.648 1.00 83.75 103 VAL A O 1
ATOM 812 N N . ALA A 1 104 ? 4.148 -9.286 -3.880 1.00 82.69 104 ALA A N 1
ATOM 813 C CA . ALA A 1 104 ? 4.593 -10.666 -4.069 1.00 82.69 104 ALA A CA 1
ATOM 814 C C . ALA A 1 104 ? 4.169 -11.257 -5.420 1.00 82.69 104 ALA A C 1
ATOM 816 O O . ALA A 1 104 ? 4.940 -11.977 -6.052 1.00 82.69 104 ALA A O 1
ATOM 817 N N . ARG A 1 105 ? 2.956 -10.933 -5.885 1.00 81.12 105 ARG A N 1
ATOM 818 C CA . ARG A 1 105 ? 2.435 -11.396 -7.180 1.00 81.12 105 ARG A CA 1
ATOM 819 C C . ARG A 1 105 ? 3.137 -10.727 -8.357 1.00 81.12 105 ARG A C 1
ATOM 821 O O . ARG A 1 105 ? 3.413 -11.390 -9.351 1.00 81.12 105 ARG A O 1
ATOM 828 N N . CYS A 1 106 ? 3.410 -9.428 -8.258 1.00 78.06 106 CYS A N 1
ATOM 829 C CA . CYS A 1 106 ? 3.999 -8.657 -9.352 1.00 78.06 106 CYS A CA 1
ATOM 830 C C . CYS A 1 106 ? 5.539 -8.713 -9.371 1.00 78.06 106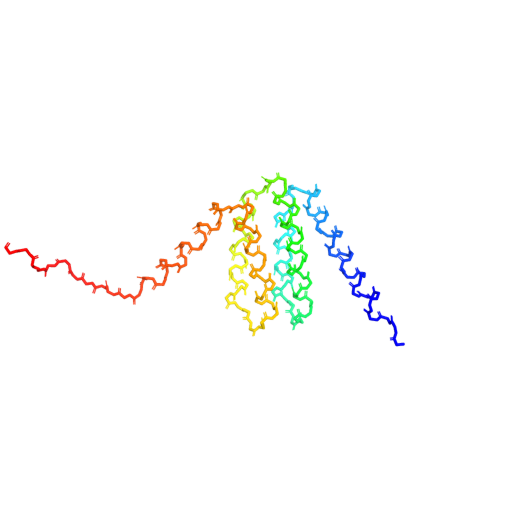 CYS A C 1
ATOM 832 O O . CYS A 1 106 ? 6.142 -8.645 -10.441 1.00 78.06 106 CYS A O 1
ATOM 834 N N . TYR A 1 107 ? 6.168 -8.861 -8.202 1.00 76.81 107 TYR A N 1
ATOM 835 C CA . TYR A 1 107 ? 7.615 -8.817 -7.971 1.00 76.81 107 TYR A CA 1
ATOM 836 C C . TYR A 1 107 ? 8.042 -9.917 -6.977 1.00 76.81 107 TYR A C 1
ATOM 838 O O . TYR A 1 107 ? 8.453 -9.624 -5.849 1.00 76.81 107 TYR A O 1
ATOM 846 N N . PRO A 1 108 ? 7.972 -11.202 -7.370 1.00 76.25 108 PRO A N 1
ATOM 847 C CA . PRO A 1 108 ? 8.253 -12.323 -6.469 1.00 76.25 108 PRO A CA 1
ATOM 848 C C . PRO A 1 108 ? 9.681 -12.300 -5.901 1.00 76.25 108 PRO A C 1
ATOM 850 O O . PRO A 1 108 ? 9.895 -12.678 -4.751 1.00 76.25 108 PRO A O 1
ATOM 853 N N . HIS A 1 109 ? 10.650 -11.785 -6.666 1.00 76.62 109 HIS A N 1
ATOM 854 C CA . HIS A 1 109 ? 12.040 -11.594 -6.232 1.00 76.62 109 HIS A CA 1
ATOM 855 C C . HIS A 1 109 ? 12.180 -10.578 -5.095 1.00 76.62 109 HIS A C 1
ATOM 857 O O . HIS A 1 109 ? 13.056 -10.725 -4.248 1.00 76.62 109 HIS A O 1
ATOM 863 N N . VAL A 1 110 ? 11.317 -9.561 -5.046 1.00 75.81 110 VAL A N 1
ATOM 864 C CA . VAL A 1 110 ? 11.315 -8.564 -3.967 1.00 75.81 110 VAL A CA 1
ATOM 865 C C . VAL A 1 110 ? 10.773 -9.168 -2.680 1.00 75.81 110 VAL A C 1
ATOM 867 O O . VAL A 1 110 ? 11.364 -9.010 -1.613 1.00 75.81 110 VAL A O 1
ATOM 870 N N . PHE A 1 111 ? 9.688 -9.929 -2.798 1.00 72.56 111 PHE A N 1
ATOM 871 C CA . PHE A 1 111 ? 9.091 -10.627 -1.670 1.00 72.56 111 PHE A CA 1
ATOM 872 C C . PHE A 1 111 ? 10.060 -11.627 -1.026 1.00 72.56 111 PHE A C 1
ATOM 874 O O . PHE A 1 111 ? 10.206 -11.639 0.196 1.00 72.56 111 PHE A O 1
ATOM 881 N N . SER A 1 112 ? 10.776 -12.421 -1.834 1.00 66.81 112 SER A N 1
ATOM 882 C CA . SER A 1 112 ? 11.726 -13.415 -1.323 1.00 66.81 112 SER A CA 1
ATOM 883 C C . SER A 1 112 ? 12.895 -12.808 -0.548 1.00 66.81 112 SER A C 1
ATOM 885 O O . SER A 1 112 ? 13.348 -13.413 0.420 1.00 66.81 112 SER A O 1
ATOM 887 N N . THR A 1 113 ? 13.379 -11.628 -0.944 1.00 66.06 113 THR A N 1
ATOM 888 C CA . THR A 1 113 ? 14.489 -10.951 -0.255 1.00 66.06 113 THR A CA 1
ATOM 889 C C . THR A 1 113 ? 14.047 -10.419 1.106 1.00 66.06 113 THR A C 1
ATOM 891 O O . THR A 1 113 ? 14.734 -10.626 2.101 1.00 66.06 113 THR A O 1
ATOM 894 N N . ASN A 1 114 ? 12.865 -9.810 1.175 1.00 59.00 114 ASN A N 1
ATOM 895 C CA . ASN A 1 114 ? 12.374 -9.178 2.396 1.00 59.00 114 ASN A CA 1
ATOM 896 C C . ASN A 1 114 ? 11.817 -10.168 3.430 1.00 59.00 114 ASN A C 1
ATOM 898 O O . ASN A 1 114 ? 11.962 -9.930 4.625 1.00 59.00 114 ASN A O 1
ATOM 902 N N . PHE A 1 115 ? 11.203 -11.282 3.016 1.00 55.91 115 PHE A N 1
ATOM 903 C CA . PHE A 1 115 ? 10.667 -12.278 3.959 1.00 55.91 115 PHE A CA 1
ATOM 904 C C . PHE A 1 115 ? 11.659 -13.389 4.346 1.00 55.91 115 PHE A C 1
ATOM 906 O O . PHE A 1 115 ? 11.463 -14.015 5.386 1.00 55.91 115 PHE A O 1
ATOM 913 N N . ARG A 1 116 ? 12.745 -13.626 3.588 1.00 51.38 116 ARG A N 1
ATOM 914 C CA . ARG A 1 116 ? 13.822 -14.536 4.042 1.00 51.38 116 ARG A CA 1
ATOM 915 C C . ARG A 1 116 ? 14.658 -13.924 5.168 1.00 51.38 116 ARG A C 1
ATOM 917 O O . ARG A 1 116 ? 14.983 -14.635 6.110 1.00 51.38 116 ARG A O 1
ATOM 924 N N . VAL A 1 117 ? 14.954 -12.623 5.112 1.00 48.34 117 VAL A N 1
ATOM 925 C CA . VAL A 1 117 ? 15.796 -11.958 6.128 1.00 48.34 117 VAL A CA 1
ATOM 926 C C . VAL A 1 117 ? 15.098 -11.879 7.495 1.00 48.34 117 VAL A C 1
ATOM 928 O O . VAL A 1 117 ? 15.749 -12.102 8.511 1.00 48.34 117 VAL A O 1
ATOM 931 N N . SER A 1 118 ? 13.773 -11.696 7.556 1.00 42.62 118 SER A N 1
ATOM 932 C CA . SER A 1 118 ? 13.042 -11.762 8.837 1.00 42.62 118 SER A CA 1
ATOM 933 C C . SER A 1 118 ? 13.046 -13.161 9.474 1.00 42.62 118 SER A C 1
ATOM 935 O O . SER A 1 118 ? 13.042 -13.267 10.698 1.00 42.62 118 SER A O 1
ATOM 937 N N . ALA A 1 119 ? 13.094 -14.238 8.678 1.00 44.06 119 ALA A N 1
ATOM 938 C CA . ALA A 1 119 ? 13.202 -15.603 9.205 1.00 44.06 119 ALA A CA 1
ATOM 939 C C . ALA A 1 119 ? 14.601 -15.889 9.786 1.00 44.06 119 ALA A C 1
ATOM 941 O O . ALA A 1 119 ? 14.716 -16.567 10.806 1.00 44.06 119 ALA A O 1
ATOM 942 N N . GLU A 1 120 ? 15.659 -15.322 9.197 1.00 42.31 120 GLU A N 1
ATOM 943 C CA . GLU A 1 120 ? 17.017 -15.407 9.752 1.00 42.31 120 GLU A CA 1
ATOM 944 C C . GLU A 1 120 ? 17.189 -14.544 11.012 1.00 42.31 120 GLU A C 1
ATOM 946 O O . GLU A 1 120 ? 17.842 -14.984 11.958 1.00 42.31 120 GLU A O 1
ATOM 951 N N . SER A 1 121 ? 16.536 -13.375 11.109 1.00 46.47 121 SER A N 1
ATOM 952 C CA . SER A 1 1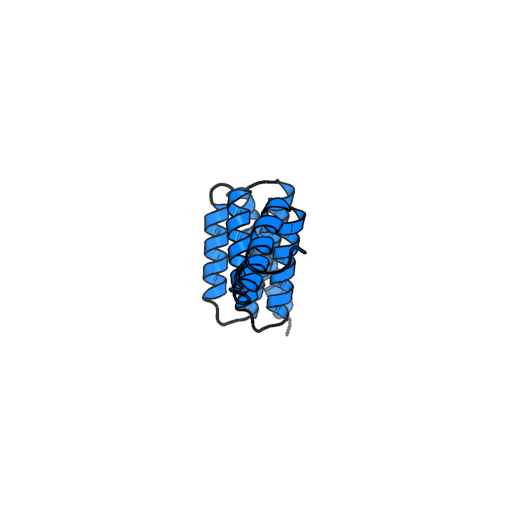21 ? 16.509 -12.587 12.356 1.00 46.47 121 SER A CA 1
ATOM 953 C C . SER A 1 121 ? 15.819 -13.319 13.516 1.00 46.47 121 SER A C 1
ATOM 955 O O . SER A 1 121 ? 16.176 -13.099 14.672 1.00 46.47 121 SER A O 1
ATOM 957 N N . PHE A 1 122 ? 14.881 -14.230 13.232 1.00 42.41 122 PHE A N 1
ATOM 958 C CA . PHE A 1 122 ? 14.235 -15.067 14.251 1.00 42.41 122 PHE A CA 1
ATOM 959 C C . PHE A 1 122 ? 15.070 -16.301 14.641 1.00 42.41 122 PHE A C 1
ATOM 961 O O . PHE A 1 122 ? 14.879 -16.864 15.716 1.00 42.41 122 PHE A O 1
ATOM 968 N N . SER A 1 123 ? 16.036 -16.698 13.807 1.00 43.91 123 SER A N 1
ATOM 969 C CA . SER A 1 123 ? 16.962 -17.805 14.088 1.00 43.91 123 SER A CA 1
ATOM 970 C C . SER A 1 123 ? 18.277 -17.352 14.750 1.00 43.91 123 SER A C 1
ATOM 972 O O . SER A 1 123 ? 19.153 -18.179 14.994 1.00 43.91 123 SER A O 1
ATOM 974 N N . GLY A 1 124 ? 18.432 -16.054 15.040 1.00 44.12 124 GLY A N 1
ATOM 975 C CA . GLY A 1 124 ? 19.684 -15.446 15.505 1.00 44.12 124 GLY A CA 1
ATOM 976 C C . GLY A 1 124 ? 19.869 -15.299 17.020 1.00 44.12 124 GLY A C 1
ATOM 977 O O . GLY A 1 124 ? 20.858 -14.703 17.424 1.00 44.12 124 GLY A O 1
ATOM 978 N N . ASN A 1 125 ? 18.962 -15.815 17.861 1.00 42.94 125 ASN A N 1
ATOM 979 C CA . ASN A 1 125 ? 19.072 -15.740 19.331 1.00 42.94 125 ASN A CA 1
ATOM 980 C C . ASN A 1 125 ? 18.856 -17.096 20.027 1.00 42.94 125 ASN A C 1
ATOM 982 O O . ASN A 1 125 ? 18.180 -17.200 21.049 1.00 42.94 125 ASN A O 1
ATOM 986 N N . GLY A 1 126 ? 19.455 -18.158 19.495 1.00 43.97 126 GLY A N 1
ATOM 987 C CA . GLY A 1 126 ? 19.481 -19.449 20.171 1.00 43.97 126 GLY A CA 1
ATOM 988 C C . GLY A 1 126 ? 20.582 -20.340 19.627 1.00 43.97 126 GLY A C 1
ATOM 989 O O . GLY A 1 126 ? 20.537 -20.716 18.466 1.00 43.97 126 GLY A O 1
ATOM 990 N N . LEU A 1 127 ? 21.508 -20.721 20.510 1.00 43.00 127 LEU A N 1
ATOM 991 C CA . LEU A 1 127 ? 22.594 -21.690 20.314 1.00 43.00 127 LEU A CA 1
ATOM 992 C C . LEU A 1 127 ? 23.892 -21.125 19.718 1.00 43.00 127 LEU A C 1
ATOM 994 O O . LEU A 1 127 ? 24.360 -21.494 18.646 1.00 43.00 127 LEU A O 1
ATOM 998 N N . GLN A 1 128 ? 24.566 -20.330 20.548 1.00 48.28 128 GLN A N 1
ATOM 999 C CA . GLN A 1 128 ? 26.012 -20.462 20.686 1.00 48.28 128 GLN A CA 1
ATOM 1000 C C . GLN A 1 128 ? 26.281 -21.876 21.245 1.00 48.28 128 GLN A C 1
ATOM 1002 O O . GLN A 1 128 ? 26.008 -22.149 22.412 1.00 48.28 128 GLN A O 1
ATOM 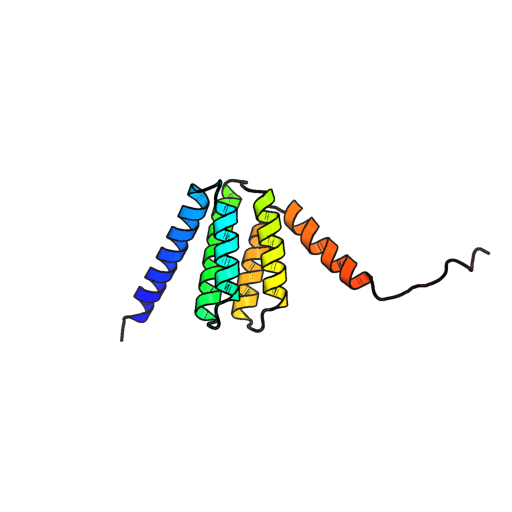1007 N N . GLY A 1 129 ? 26.713 -22.802 20.389 1.00 35.50 129 GLY A N 1
ATOM 1008 C CA . GLY A 1 129 ? 26.995 -24.195 20.739 1.00 35.50 129 GLY A CA 1
ATOM 1009 C C . GLY A 1 129 ? 28.253 -24.669 20.021 1.00 35.50 129 GLY A C 1
ATOM 1010 O O . GLY A 1 129 ? 28.283 -24.747 18.799 1.00 35.50 129 GLY A O 1
ATOM 1011 N N . HIS A 1 130 ? 29.300 -24.914 20.802 1.00 36.19 130 HIS A N 1
ATOM 1012 C CA . HIS A 1 130 ? 30.633 -25.361 20.401 1.00 36.19 130 HIS A CA 1
ATOM 1013 C C . HIS A 1 130 ? 30.640 -26.507 19.365 1.00 36.19 130 HIS A C 1
ATOM 1015 O O . HIS A 1 130 ? 29.901 -27.475 19.543 1.00 36.19 130 HIS A O 1
ATOM 1021 N N . PRO A 1 131 ? 31.550 -26.504 18.369 1.00 41.22 131 PRO A N 1
ATOM 1022 C CA . PRO A 1 131 ? 31.847 -27.703 17.603 1.00 41.22 131 PRO A CA 1
ATOM 1023 C C . PRO A 1 131 ? 32.874 -28.518 18.395 1.00 41.22 131 PRO A C 1
ATOM 1025 O O . PRO A 1 131 ? 34.040 -28.143 18.413 1.00 41.22 131 PRO A O 1
ATOM 1028 N N . ASN A 1 132 ? 32.437 -29.551 19.121 1.00 42.97 132 ASN A N 1
ATOM 1029 C CA . ASN A 1 132 ? 33.255 -30.703 19.535 1.00 42.97 132 ASN A CA 1
ATOM 1030 C C . ASN A 1 132 ? 32.406 -31.690 20.350 1.00 42.97 132 ASN A C 1
ATOM 1032 O O . ASN A 1 132 ? 32.201 -31.467 21.540 1.00 42.97 132 ASN A O 1
ATOM 1036 N N . LEU A 1 133 ? 31.948 -32.772 19.717 1.00 42.91 133 LEU A N 1
ATOM 1037 C CA . LEU A 1 133 ? 32.099 -34.172 20.152 1.00 42.91 133 LEU A CA 1
ATOM 1038 C C . LEU A 1 133 ? 31.169 -35.060 19.311 1.00 42.91 133 LEU A C 1
ATOM 1040 O O . LEU A 1 133 ? 30.049 -34.659 19.020 1.00 42.91 133 LEU A O 1
ATOM 1044 N N . PHE A 1 134 ? 31.632 -36.281 19.040 1.00 34.91 134 PHE A N 1
ATOM 1045 C CA . PHE A 1 134 ? 30.987 -37.380 18.305 1.00 34.91 134 PHE A CA 1
ATOM 1046 C C . PHE A 1 134 ? 31.232 -37.419 16.791 1.00 34.91 134 PHE A C 1
ATOM 1048 O O . PHE A 1 134 ? 30.324 -37.229 15.993 1.00 34.91 134 PHE A O 1
ATOM 1055 N N . GLU A 1 135 ? 32.445 -37.827 16.413 1.00 40.50 135 GLU A N 1
ATOM 1056 C CA . GLU A 1 135 ? 32.559 -38.955 15.483 1.00 40.50 135 GLU A CA 1
ATOM 1057 C C . GLU A 1 135 ? 33.300 -40.089 16.194 1.00 40.50 135 GLU A C 1
ATOM 1059 O O . GLU A 1 135 ? 34.240 -39.857 16.959 1.00 40.50 135 GLU A O 1
ATOM 1064 N N . HIS A 1 136 ? 32.749 -41.284 16.017 1.00 40.72 136 HIS A N 1
ATOM 1065 C CA . HIS A 1 136 ? 33.063 -42.538 16.682 1.00 40.72 136 HIS A CA 1
ATOM 1066 C C . HIS A 1 136 ? 33.728 -43.482 15.684 1.00 40.72 136 HIS A C 1
ATOM 1068 O O . HIS A 1 136 ? 33.350 -43.409 14.493 1.00 40.72 136 HIS A O 1
#

pLDDT: mean 70.44, std 15.76, range [34.91, 87.94]

Foldseek 3Di:
DPVPPVVVVVLVVVLLVLLVVLLVVQVCVLVSLVVLLVVLVPDPDVVSVLSSLVSLLSNLLSCLVVLGDLVSLLVNLVSLVVCCVVDDDPSSNVSSVSSLVSSCVSPVVSNCVSVVVVVVVVVPPDDPDDPDDDDD

InterPro domains:
  IPR011989 Armadillo-like helical [G3DSA:1.25.10.10] (3-121)
  IPR016024 Armadillo-type fold [SSF48371] (10-114)